Protein AF-A0A0M9ZFF7-F1 (afdb_monomer)

Sequence (107 aa):
MYATVRTVGPVYTPTDGGGTTIKLELKNERVSDWSHALITQGYVSGASMRVWVERSSNNSTWSACSKTTGYRSLEANNIKYYMRACMDYLYNSTRFGFCTSSYYDND

Nearest PDB structures (foldseek):
  5uwc-assembly1_G  TM=5.949E-01  e=2.064E+00  Homo sapiens
  3b83-assembly1_E  TM=4.413E-01  e=3.295E+00  Homo sapiens
  3b83-assembly1_H-5  TM=5.004E-01  e=5.540E+00  Homo sapiens
  8v2c-assembly1_B  TM=4.631E-01  e=7.183E+00  Mus musculus

Radius of gyration: 13.83 Å; Cα contacts (8 Å, |Δi|>4): 277; chains: 1; bounding box: 43×22×34 Å

Mean predicted aligned error: 7.73 Å

Foldseek 3Di:
DDFDFDWFWDWDADPPPDRQIWTKTWTAGPVVQWIKIFTPGRDDPPKFKWKFKWKDLVQPDTDTDATDTDGMGDIDHQENIWIWIKMWIADPNDIDIDITDTDHDDD

pLDDT: mean 77.85, std 16.13, range [26.3, 93.88]

Secondary structure (DSSP, 8-state):
-------B--EE--SSS----EEEEEEEETTTTEEEEEEEE---TTSEEEEEEEEESSSSS-EEEEEEESSBPPPEE-TT-EEEEEEEEEETTEEEEEEPPPEE---

Structure (mmCIF, N/CA/C/O backbone):
data_AF-A0A0M9ZFF7-F1
#
_entry.id   AF-A0A0M9ZFF7-F1
#
loop_
_atom_site.group_PDB
_atom_site.id
_atom_site.type_symbol
_atom_site.label_atom_id
_atom_site.label_alt_id
_atom_site.label_comp_id
_atom_site.label_asym_id
_atom_site.label_entity_id
_atom_site.label_seq_id
_atom_site.pdbx_PDB_ins_code
_atom_site.Cartn_x
_atom_site.Cartn_y
_atom_site.Cartn_z
_atom_site.occupancy
_atom_site.B_iso_or_equiv
_atom_site.auth_seq_id
_atom_site.auth_comp_id
_atom_site.auth_asym_id
_atom_site.auth_atom_id
_atom_site.pdbx_PDB_model_num
ATOM 1 N N . MET A 1 1 ? -26.087 -10.587 2.543 1.00 33.66 1 MET A N 1
ATOM 2 C CA . MET A 1 1 ? -25.566 -9.257 2.927 1.00 33.66 1 MET A CA 1
ATOM 3 C C . MET A 1 1 ? -24.521 -8.884 1.886 1.00 33.66 1 MET A C 1
ATOM 5 O O . MET A 1 1 ? -23.537 -9.600 1.768 1.00 33.66 1 MET A O 1
ATOM 9 N N . TYR A 1 2 ? -24.788 -7.900 1.025 1.00 26.30 2 TYR A N 1
ATOM 10 C CA . TYR A 1 2 ? -23.874 -7.55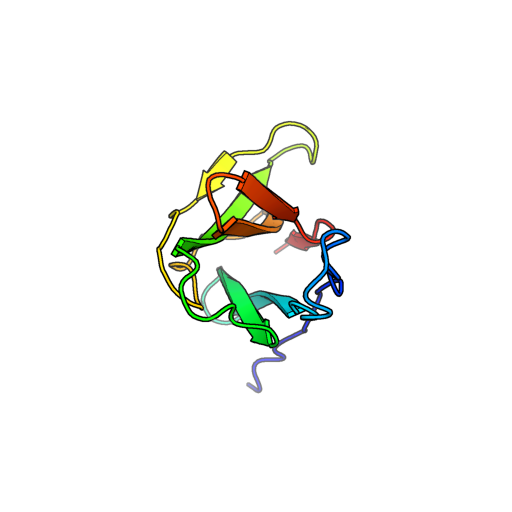5 -0.071 1.00 26.30 2 TYR A CA 1
ATOM 11 C C . TYR A 1 2 ? -22.718 -6.712 0.481 1.00 26.30 2 TYR A C 1
ATOM 13 O O . TYR A 1 2 ? -22.934 -5.596 0.955 1.00 26.30 2 TYR A O 1
ATOM 21 N N . ALA A 1 3 ? -21.500 -7.259 0.458 1.00 31.09 3 ALA A N 1
ATOM 22 C CA . ALA A 1 3 ? -20.293 -6.544 0.855 1.00 31.09 3 ALA A CA 1
ATOM 23 C C . ALA A 1 3 ? -20.076 -5.361 -0.099 1.00 31.09 3 ALA A C 1
ATOM 25 O O . ALA A 1 3 ? -19.798 -5.537 -1.285 1.00 31.09 3 ALA A O 1
ATOM 26 N N . THR A 1 4 ? -20.245 -4.140 0.406 1.00 36.75 4 THR A N 1
ATOM 27 C CA . THR A 1 4 ? -19.992 -2.934 -0.385 1.00 36.75 4 THR A CA 1
ATOM 28 C C . THR A 1 4 ? -18.495 -2.655 -0.354 1.00 36.75 4 THR A C 1
ATOM 30 O O . THR A 1 4 ? -17.994 -1.998 0.556 1.00 36.75 4 THR A O 1
ATOM 33 N N . VAL A 1 5 ? -17.767 -3.175 -1.341 1.00 43.19 5 VAL A N 1
ATOM 34 C CA . VAL A 1 5 ? -16.352 -2.854 -1.551 1.00 43.19 5 VAL A CA 1
ATOM 35 C C . VAL A 1 5 ? -16.263 -1.398 -2.020 1.00 43.19 5 VAL A C 1
ATOM 37 O O . VAL A 1 5 ? -16.456 -1.103 -3.197 1.00 43.19 5 VAL A O 1
ATOM 40 N N . ARG A 1 6 ? -16.010 -0.455 -1.104 1.00 48.03 6 ARG A N 1
ATOM 41 C CA . ARG A 1 6 ? -15.732 0.941 -1.476 1.00 48.03 6 ARG A CA 1
ATOM 42 C C . ARG A 1 6 ? -14.287 1.064 -1.935 1.00 48.03 6 ARG A C 1
ATOM 44 O O . ARG A 1 6 ? -13.364 0.840 -1.161 1.00 48.03 6 ARG A O 1
ATOM 51 N N . THR A 1 7 ? -14.107 1.443 -3.193 1.00 47.78 7 THR A N 1
ATOM 52 C CA . THR A 1 7 ? -12.815 1.871 -3.724 1.00 47.78 7 THR A CA 1
ATOM 53 C C . THR A 1 7 ? -12.520 3.292 -3.257 1.00 47.78 7 THR A C 1
ATOM 55 O O . THR A 1 7 ? -13.260 4.216 -3.590 1.00 47.78 7 THR A O 1
ATOM 58 N N . VAL A 1 8 ? -11.428 3.477 -2.518 1.00 51.84 8 VAL A N 1
ATOM 59 C CA . VAL A 1 8 ? -10.883 4.798 -2.180 1.00 51.84 8 VAL A CA 1
ATOM 60 C C . VAL A 1 8 ? -9.413 4.777 -2.585 1.00 51.84 8 VAL A C 1
ATOM 62 O O . VAL A 1 8 ? -8.619 4.047 -1.993 1.00 51.84 8 VAL A O 1
ATOM 65 N N . GLY A 1 9 ? -9.047 5.497 -3.647 1.00 52.12 9 GLY A N 1
ATOM 66 C CA . GLY A 1 9 ? -7.692 5.408 -4.186 1.00 52.12 9 GLY A CA 1
ATOM 67 C C . GLY A 1 9 ? -7.323 6.533 -5.156 1.00 52.12 9 GLY A C 1
ATOM 68 O O . GLY A 1 9 ? -8.004 6.683 -6.170 1.00 52.12 9 GLY A O 1
ATOM 69 N N . PRO A 1 10 ? -6.275 7.332 -4.878 1.00 51.66 10 PRO A N 1
ATOM 70 C CA . PRO A 1 10 ? -5.701 8.263 -5.834 1.00 51.66 10 PRO A CA 1
ATOM 71 C C . PRO A 1 10 ? -4.931 7.548 -6.950 1.00 51.66 10 PRO A C 1
ATOM 73 O O . PRO A 1 10 ? -4.477 6.408 -6.837 1.00 51.66 10 PRO A O 1
ATOM 76 N N . VAL A 1 11 ? -4.777 8.288 -8.041 1.00 54.56 11 VAL A N 1
ATOM 77 C CA . VAL A 1 11 ? -4.081 7.903 -9.263 1.00 54.56 11 VAL A CA 1
ATOM 78 C C . VAL A 1 11 ? -2.683 8.528 -9.227 1.00 54.56 11 VAL A C 1
ATOM 80 O O . VAL A 1 11 ? -2.575 9.744 -9.087 1.00 54.56 11 VAL A O 1
ATOM 83 N N . TYR A 1 12 ? -1.623 7.727 -9.340 1.00 55.78 12 TYR A N 1
ATOM 84 C CA . TYR A 1 12 ? -0.243 8.221 -9.387 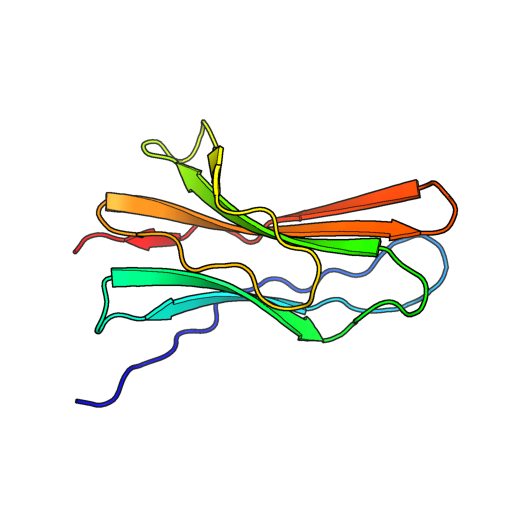1.00 55.78 12 TYR A CA 1
ATOM 85 C C . TYR A 1 12 ? 0.335 8.101 -10.797 1.00 55.78 12 TYR A C 1
ATOM 87 O O . TYR A 1 12 ? 0.247 7.042 -11.414 1.00 55.78 12 TYR A O 1
ATOM 95 N N . THR A 1 13 ? 0.968 9.165 -11.289 1.00 53.72 13 THR A N 1
ATOM 96 C CA . THR A 1 13 ? 1.703 9.182 -12.562 1.00 53.72 13 THR A CA 1
ATOM 97 C C . THR A 1 13 ? 3.151 9.570 -12.256 1.00 53.72 13 THR A C 1
ATOM 99 O O . THR A 1 13 ? 3.361 10.655 -11.714 1.00 53.72 13 THR A O 1
ATOM 102 N N . PRO A 1 14 ? 4.153 8.725 -12.547 1.00 53.62 14 PRO A N 1
ATOM 103 C CA . PRO A 1 14 ? 5.545 9.065 -12.297 1.00 53.62 14 PRO A CA 1
ATOM 104 C C . PRO A 1 14 ? 6.042 10.130 -13.276 1.00 53.62 14 PRO A C 1
ATOM 106 O O . PRO A 1 14 ? 5.658 10.150 -14.446 1.00 53.62 14 PRO A O 1
ATOM 109 N N . THR A 1 15 ? 6.921 11.001 -12.787 1.00 49.97 15 THR A N 1
ATOM 110 C CA . THR A 1 15 ? 7.433 12.163 -13.528 1.00 49.97 15 THR A CA 1
ATOM 111 C C . THR A 1 15 ? 8.602 11.829 -14.467 1.00 49.97 15 THR A C 1
ATOM 113 O O . THR A 1 15 ? 8.992 12.667 -15.274 1.00 49.97 15 THR A O 1
ATOM 116 N N . ASP A 1 16 ? 9.117 10.593 -14.438 1.00 47.44 16 ASP A N 1
ATOM 117 C CA . ASP A 1 16 ? 10.406 10.250 -15.057 1.00 47.44 16 ASP A CA 1
ATOM 118 C C . ASP A 1 16 ? 10.256 9.301 -16.265 1.00 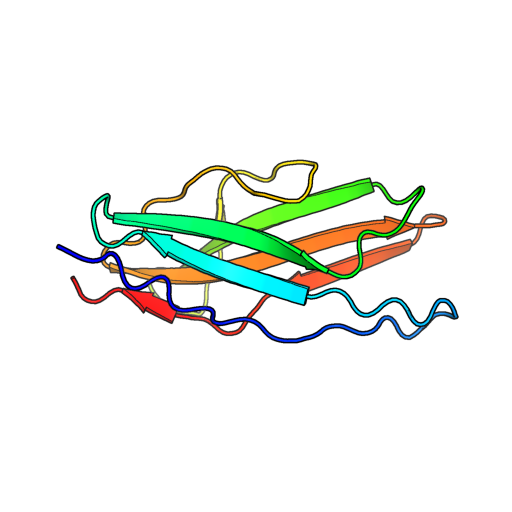47.44 16 ASP A C 1
ATOM 120 O O . ASP A 1 16 ? 10.813 8.204 -16.318 1.00 47.44 16 ASP A O 1
ATOM 124 N N . GLY A 1 17 ? 9.490 9.736 -17.270 1.00 46.31 17 GLY A N 1
ATOM 125 C CA . GLY A 1 17 ? 9.654 9.280 -18.662 1.00 46.31 17 GLY A CA 1
ATOM 126 C C . GLY A 1 17 ? 8.926 8.005 -19.103 1.00 46.31 17 GLY A C 1
ATOM 127 O O . GLY A 1 17 ? 8.909 7.702 -20.293 1.00 46.31 17 GLY A O 1
ATOM 128 N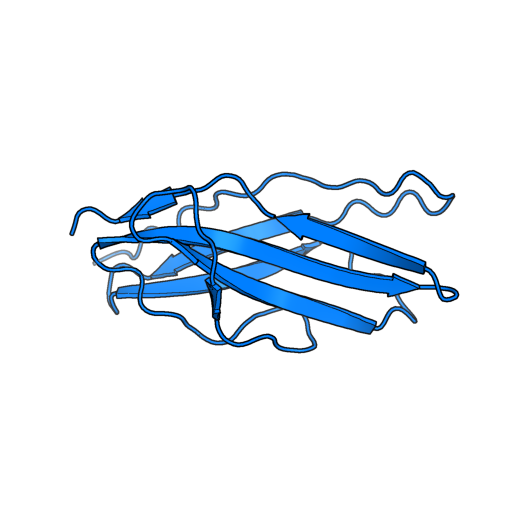 N . GLY A 1 18 ? 8.262 7.281 -18.207 1.00 51.78 18 GLY A N 1
ATOM 129 C CA . GLY A 1 18 ? 7.303 6.243 -18.586 1.00 51.78 18 GLY A CA 1
ATOM 130 C C . GLY A 1 18 ? 5.942 6.629 -18.047 1.00 51.78 18 GLY A C 1
ATOM 131 O O . GLY A 1 18 ? 5.745 6.494 -16.847 1.00 51.78 18 GLY A O 1
ATOM 132 N N . GLY A 1 19 ? 5.024 7.108 -18.893 1.00 58.12 19 GLY A N 1
ATOM 133 C CA . GLY A 1 19 ? 3.676 7.594 -18.537 1.00 58.12 19 GLY A CA 1
ATOM 134 C C . GLY A 1 19 ? 2.725 6.534 -17.959 1.00 58.12 19 GLY A C 1
ATOM 135 O O . GLY A 1 19 ? 1.553 6.474 -18.320 1.00 58.12 19 GLY A O 1
ATOM 136 N N . THR A 1 20 ? 3.229 5.659 -17.092 1.00 65.19 20 THR A N 1
ATOM 137 C CA . THR A 1 20 ? 2.507 4.554 -16.480 1.00 65.19 20 THR A CA 1
ATOM 138 C C . THR A 1 20 ? 1.754 5.072 -15.274 1.00 65.19 20 THR A C 1
ATOM 140 O O . THR A 1 20 ? 2.309 5.278 -14.201 1.00 65.19 20 THR A O 1
ATOM 143 N N . THR A 1 21 ? 0.460 5.264 -15.452 1.00 72.94 21 THR A N 1
ATOM 144 C CA . THR A 1 21 ? -0.440 5.601 -14.361 1.00 72.94 21 THR A CA 1
ATOM 145 C C . THR A 1 21 ? -0.695 4.379 -13.474 1.00 72.94 21 THR A C 1
ATOM 147 O O . THR A 1 21 ? -1.318 3.410 -13.915 1.00 72.94 21 THR A O 1
ATOM 150 N N . ILE A 1 22 ? -0.244 4.438 -12.219 1.00 79.31 22 ILE A N 1
ATOM 151 C CA . ILE A 1 22 ? -0.470 3.419 -11.191 1.00 79.31 22 ILE A CA 1
ATOM 152 C C . ILE A 1 22 ? -1.716 3.779 -10.388 1.00 79.31 22 ILE A C 1
ATOM 154 O O . ILE A 1 22 ? -1.8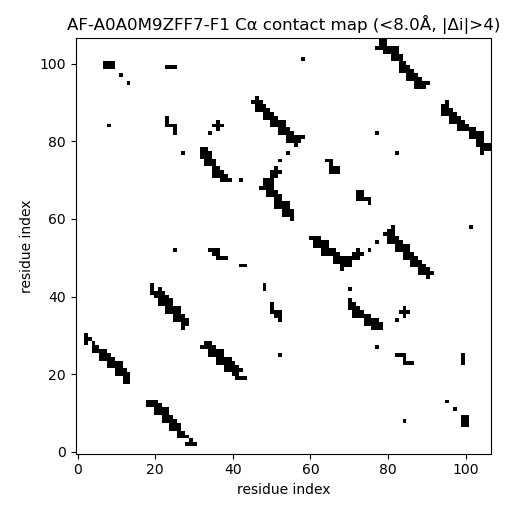19 4.872 -9.828 1.00 79.31 22 ILE A O 1
ATOM 158 N N . LYS A 1 23 ? -2.661 2.843 -10.302 1.00 83.88 23 LYS A N 1
ATOM 159 C CA . LYS A 1 23 ? -3.845 2.980 -9.447 1.00 83.88 23 LYS A CA 1
ATOM 160 C C . LYS A 1 23 ? -3.690 2.102 -8.222 1.00 83.88 23 LYS A C 1
ATOM 162 O O . LYS A 1 23 ? -3.497 0.897 -8.358 1.00 83.88 23 LYS A O 1
ATOM 167 N N . LEU A 1 24 ? -3.778 2.721 -7.049 1.00 86.12 24 LEU A N 1
ATOM 168 C CA . LEU A 1 24 ? -3.692 2.059 -5.755 1.00 86.12 24 LEU A CA 1
ATOM 169 C C . LEU A 1 24 ? -4.981 2.306 -4.979 1.00 86.12 24 LEU A C 1
ATOM 171 O O . LEU A 1 24 ? -5.413 3.446 -4.830 1.00 86.12 24 LEU A O 1
ATOM 175 N N . GLU A 1 25 ? -5.563 1.242 -4.451 1.00 87.44 25 GLU A N 1
ATOM 176 C CA . GLU A 1 25 ? -6.828 1.275 -3.733 1.00 87.44 25 GLU A CA 1
ATOM 177 C C . GLU A 1 25 ? -6.659 0.671 -2.344 1.00 87.44 25 GLU A C 1
ATOM 179 O O . GLU A 1 25 ? -6.044 -0.386 -2.185 1.00 87.44 25 GLU A O 1
ATOM 184 N N . LEU A 1 26 ? -7.246 1.323 -1.340 1.00 87.44 26 LEU A N 1
ATOM 185 C CA . LEU A 1 26 ? -7.517 0.690 -0.057 1.00 87.44 26 LEU A CA 1
ATOM 186 C C . LEU A 1 26 ? -8.873 -0.015 -0.155 1.00 87.44 26 LEU A C 1
ATOM 188 O O . LEU A 1 26 ? -9.898 0.624 -0.399 1.00 87.44 26 LEU A O 1
ATOM 192 N N . LYS A 1 27 ? -8.875 -1.334 0.014 1.00 86.81 27 LYS A N 1
ATOM 193 C CA . LYS A 1 27 ? -10.073 -2.174 0.026 1.00 86.81 27 LYS A CA 1
ATOM 194 C C . LYS A 1 27 ? -10.403 -2.533 1.463 1.00 86.81 27 LYS A C 1
ATOM 196 O O . LYS A 1 27 ? -9.550 -3.084 2.146 1.00 86.81 27 LYS A O 1
ATOM 201 N N . ASN A 1 28 ? -11.628 -2.240 1.892 1.00 79.81 28 ASN A N 1
ATOM 202 C CA . ASN A 1 28 ? -12.139 -2.596 3.215 1.00 79.81 28 ASN A CA 1
ATOM 203 C C . ASN A 1 28 ? -13.172 -3.715 3.084 1.00 79.81 28 ASN A C 1
ATOM 205 O O . ASN A 1 28 ? -14.156 -3.571 2.354 1.00 79.81 28 ASN A O 1
ATOM 209 N N . GLU A 1 29 ? -12.970 -4.804 3.814 1.00 77.00 29 GLU A N 1
ATOM 210 C CA . GLU A 1 29 ? -13.890 -5.931 3.897 1.00 77.00 29 GLU A CA 1
ATOM 211 C C . GLU A 1 29 ? -14.649 -5.879 5.228 1.00 77.00 29 GLU A C 1
ATOM 213 O O . GLU A 1 29 ? -14.210 -6.412 6.241 1.00 77.00 29 GLU A O 1
ATOM 218 N N . ARG A 1 30 ? -15.827 -5.239 5.203 1.00 64.88 30 ARG A N 1
ATOM 219 C CA . ARG A 1 30 ? -16.728 -5.034 6.362 1.00 64.88 30 ARG A CA 1
ATOM 220 C C . ARG A 1 30 ? -17.234 -6.319 7.030 1.00 64.88 30 ARG A C 1
ATOM 222 O O . ARG A 1 30 ? -17.793 -6.251 8.109 1.00 64.88 30 ARG A O 1
ATOM 229 N N . VAL A 1 31 ? -17.140 -7.470 6.364 1.00 64.88 31 VAL A N 1
ATOM 230 C CA . VAL A 1 31 ? -17.597 -8.755 6.934 1.00 64.88 31 VAL A CA 1
ATOM 231 C C . VAL A 1 31 ? -16.553 -9.335 7.889 1.00 64.88 31 VAL A C 1
ATOM 233 O O . VAL A 1 31 ? -16.892 -10.129 8.760 1.00 64.88 31 VAL A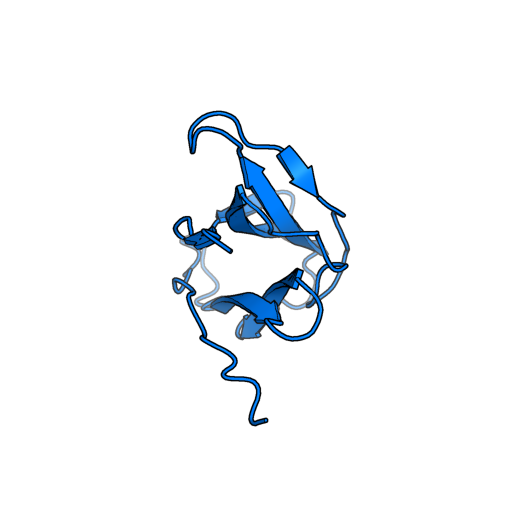 O 1
ATOM 236 N N . SER A 1 32 ? -15.297 -8.934 7.717 1.00 62.97 32 SER A N 1
ATOM 237 C CA . SER A 1 32 ? -14.162 -9.564 8.374 1.00 62.97 32 SER A CA 1
ATOM 238 C C . SER A 1 32 ? -13.355 -8.566 9.218 1.00 62.97 32 SER A C 1
ATOM 240 O O . SER A 1 32 ? -12.500 -9.001 9.976 1.00 62.97 32 SER A O 1
ATOM 242 N N . ASP A 1 33 ? -13.614 -7.257 9.103 1.00 79.69 33 ASP A N 1
ATOM 243 C CA . ASP A 1 33 ? -12.858 -6.164 9.737 1.00 79.69 33 ASP A CA 1
ATOM 244 C C . ASP A 1 33 ? -11.372 -6.137 9.339 1.00 79.69 33 ASP A C 1
ATOM 246 O O . ASP A 1 33 ? -10.452 -6.006 10.160 1.00 79.69 33 ASP A O 1
ATOM 250 N N . TRP A 1 34 ? -11.129 -6.272 8.030 1.00 84.88 34 TRP A N 1
ATOM 251 C CA . TRP A 1 34 ? -9.794 -6.151 7.446 1.00 84.88 34 TRP A CA 1
ATOM 252 C C . TRP A 1 34 ? -9.776 -5.176 6.278 1.00 84.88 34 TRP A C 1
ATOM 254 O O . TRP A 1 34 ? -10.718 -5.073 5.489 1.00 84.88 34 TRP A O 1
ATOM 264 N N . SER A 1 35 ? -8.634 -4.516 6.120 1.00 86.06 35 SER A N 1
ATOM 265 C CA . SER A 1 35 ? -8.278 -3.776 4.921 1.00 86.06 35 SER A CA 1
ATOM 266 C C . SER A 1 35 ? -7.105 -4.429 4.206 1.00 86.06 35 SER A C 1
ATOM 268 O O . SER A 1 35 ? -6.200 -4.972 4.837 1.00 86.06 35 SER A O 1
ATOM 270 N N . HIS A 1 36 ? -7.049 -4.293 2.888 1.00 89.19 36 HIS A N 1
ATOM 271 C CA . HIS A 1 36 ? -5.850 -4.582 2.109 1.00 89.19 36 HIS A CA 1
ATOM 272 C C . HIS A 1 36 ? -5.612 -3.497 1.059 1.00 89.19 36 HIS A C 1
ATOM 274 O O . HIS A 1 36 ? -6.532 -2.812 0.611 1.00 89.19 36 HIS A O 1
ATOM 280 N N . ALA A 1 37 ? -4.356 -3.331 0.668 1.00 90.25 37 ALA A N 1
ATOM 281 C CA . ALA A 1 37 ? -3.958 -2.445 -0.409 1.00 90.25 37 ALA A CA 1
ATOM 282 C C . ALA A 1 37 ? -3.893 -3.234 -1.721 1.00 90.25 37 ALA A C 1
ATOM 284 O O . ALA A 1 37 ? -3.387 -4.359 -1.751 1.00 90.25 37 ALA A O 1
ATOM 285 N N . LEU A 1 38 ? -4.410 -2.648 -2.798 1.00 88.88 38 LEU A N 1
ATOM 286 C CA . LEU A 1 38 ? -4.513 -3.287 -4.104 1.00 88.88 38 LEU A CA 1
ATOM 287 C C . LEU A 1 38 ? -4.076 -2.330 -5.214 1.00 88.88 38 LEU A C 1
ATOM 289 O O . LEU A 1 38 ? -4.639 -1.250 -5.369 1.00 88.88 38 LEU A O 1
ATOM 293 N N . ILE A 1 39 ? -3.101 -2.745 -6.015 1.00 87.31 39 ILE A N 1
ATOM 294 C CA . ILE A 1 39 ? -2.735 -2.089 -7.267 1.00 87.31 39 ILE A CA 1
ATOM 295 C C . ILE A 1 39 ? -3.686 -2.606 -8.350 1.00 87.31 39 ILE A C 1
ATOM 297 O O . ILE A 1 39 ? -3.638 -3.783 -8.703 1.00 87.31 39 ILE A O 1
ATOM 301 N N . THR A 1 40 ? -4.555 -1.743 -8.873 1.00 84.31 40 THR A N 1
ATOM 302 C CA . THR A 1 40 ? -5.573 -2.113 -9.875 1.00 84.31 40 THR A CA 1
ATOM 303 C C . THR A 1 40 ? -5.158 -1.796 -11.308 1.00 84.31 40 THR A C 1
ATOM 305 O O . THR A 1 40 ? -5.743 -2.323 -12.252 1.00 84.31 40 THR A O 1
ATOM 308 N N . GLN A 1 41 ? -4.131 -0.962 -11.496 1.00 81.50 41 GLN A N 1
ATOM 309 C CA . GLN A 1 41 ? -3.586 -0.611 -12.808 1.00 81.50 41 GLN A CA 1
ATOM 310 C C . GLN A 1 41 ? -2.137 -0.127 -12.681 1.00 81.50 41 GLN A C 1
ATOM 312 O O . GLN A 1 41 ? -1.734 0.345 -11.619 1.00 81.50 41 GLN A O 1
ATOM 317 N N . GLY A 1 42 ? -1.381 -0.194 -13.781 1.00 76.31 42 GLY A N 1
ATOM 318 C CA . GLY A 1 42 ? -0.063 0.436 -13.888 1.00 76.31 42 GLY A CA 1
ATOM 319 C C . GLY A 1 42 ? 1.059 -0.385 -13.274 1.00 76.31 42 GLY A C 1
ATOM 320 O O . GLY A 1 42 ? 1.997 0.166 -12.711 1.00 76.31 42 GLY A O 1
ATOM 321 N N . TYR A 1 43 ? 0.964 -1.711 -13.363 1.00 73.12 43 TYR A N 1
ATOM 322 C CA . TYR A 1 43 ? 2.072 -2.567 -12.968 1.00 73.12 43 TYR A CA 1
ATOM 323 C C . TYR A 1 43 ? 3.274 -2.304 -13.886 1.00 73.12 43 TYR A C 1
ATOM 325 O O . TYR A 1 43 ? 3.175 -2.447 -15.106 1.00 73.12 43 TYR A O 1
ATOM 333 N N . VAL A 1 44 ? 4.398 -1.885 -13.306 1.00 74.69 44 VAL A N 1
ATOM 334 C CA . VAL A 1 44 ? 5.601 -1.512 -14.054 1.00 74.69 44 VAL A CA 1
ATOM 335 C C . VAL A 1 44 ? 6.445 -2.763 -14.282 1.00 74.69 44 VAL A C 1
ATOM 337 O O . VAL A 1 44 ? 7.033 -3.310 -13.348 1.00 74.69 44 VAL A O 1
ATOM 340 N N . SER A 1 45 ? 6.501 -3.229 -15.532 1.00 71.56 45 SER A N 1
ATOM 341 C CA . SER A 1 45 ? 7.327 -4.384 -15.903 1.00 71.56 45 SER A CA 1
ATOM 342 C C . SER A 1 45 ? 8.806 -4.120 -15.597 1.00 71.56 45 SER A C 1
ATOM 344 O O . SER A 1 45 ? 9.322 -3.040 -15.879 1.00 71.56 45 SER A O 1
ATOM 346 N N . GLY A 1 46 ? 9.484 -5.097 -14.991 1.00 74.56 46 GLY A N 1
ATOM 347 C CA . GLY A 1 46 ? 10.883 -4.973 -14.566 1.00 74.56 46 GLY A CA 1
ATOM 348 C C . GLY A 1 46 ? 11.106 -4.164 -13.280 1.00 74.56 46 GLY A C 1
ATOM 349 O O . GLY A 1 46 ? 12.238 -4.107 -12.803 1.00 74.56 46 GLY A O 1
ATOM 350 N N . ALA A 1 47 ? 10.062 -3.579 -12.681 1.00 81.62 47 ALA A N 1
ATOM 351 C CA . ALA A 1 47 ? 10.166 -2.921 -11.383 1.00 81.62 47 ALA A CA 1
ATOM 352 C C . ALA A 1 47 ? 9.866 -3.888 -10.229 1.00 81.62 47 ALA A C 1
ATOM 354 O O . ALA A 1 47 ? 8.946 -4.704 -10.289 1.00 81.62 47 ALA A O 1
ATOM 355 N N . SER A 1 48 ? 10.599 -3.751 -9.122 1.00 85.44 48 SER A N 1
ATOM 356 C CA . SER A 1 48 ? 10.272 -4.463 -7.882 1.00 85.44 48 SER A CA 1
ATOM 357 C C . SER A 1 48 ? 9.207 -3.680 -7.119 1.00 85.44 48 SER A C 1
ATOM 359 O O . SER A 1 48 ? 9.542 -2.730 -6.410 1.00 85.44 48 SER A O 1
ATOM 361 N N . MET A 1 49 ? 7.935 -4.041 -7.310 1.00 86.56 49 MET A N 1
ATOM 362 C CA . MET A 1 49 ? 6.784 -3.363 -6.699 1.00 86.56 49 MET A CA 1
ATOM 363 C C . MET A 1 49 ? 6.390 -4.006 -5.366 1.00 86.56 49 MET A C 1
ATOM 365 O O . MET A 1 49 ? 6.234 -5.226 -5.271 1.00 86.56 49 MET A O 1
ATOM 369 N N . ARG A 1 50 ? 6.183 -3.181 -4.342 1.00 91.38 50 ARG A N 1
ATOM 370 C CA . ARG A 1 50 ? 5.721 -3.577 -3.010 1.00 91.38 50 ARG A CA 1
ATOM 371 C C . ARG A 1 50 ? 4.473 -2.793 -2.648 1.00 91.38 50 ARG A C 1
ATOM 373 O O . ARG A 1 50 ? 4.387 -1.603 -2.928 1.00 91.38 50 ARG A O 1
ATOM 380 N N . VAL A 1 51 ? 3.540 -3.447 -1.974 1.00 92.69 51 VAL A N 1
ATOM 381 C CA . VAL A 1 51 ? 2.248 -2.888 -1.575 1.00 92.69 51 VAL A CA 1
ATOM 382 C C . VAL A 1 51 ? 1.936 -3.281 -0.131 1.00 92.69 51 VAL A C 1
ATOM 384 O O . VAL A 1 51 ? 2.286 -4.377 0.320 1.00 92.69 51 VAL A O 1
ATOM 387 N N . TRP A 1 52 ? 1.358 -2.354 0.628 1.00 93.88 52 TRP A N 1
ATOM 388 C CA . TRP A 1 52 ? 1.045 -2.527 2.046 1.00 93.88 52 TRP A CA 1
ATOM 389 C C . TRP A 1 52 ? -0.059 -1.583 2.497 1.00 93.88 52 TRP A C 1
ATOM 391 O O . TRP A 1 52 ? -0.377 -0.605 1.824 1.00 93.88 52 TRP A O 1
ATOM 401 N N . VAL A 1 53 ? -0.620 -1.859 3.667 1.00 92.81 53 VAL A N 1
ATOM 402 C CA . VAL A 1 53 ? -1.499 -0.917 4.360 1.00 92.81 53 VAL A CA 1
ATOM 403 C C . VAL A 1 53 ? -0.692 -0.226 5.445 1.00 92.81 53 VAL A C 1
ATOM 405 O O . VAL A 1 53 ? 0.051 -0.880 6.169 1.00 92.81 53 VAL A O 1
ATOM 408 N N . GLU A 1 54 ? -0.822 1.084 5.589 1.00 93.12 54 GLU A N 1
ATOM 409 C CA . GLU A 1 54 ? -0.347 1.786 6.776 1.00 93.12 54 GLU A CA 1
ATOM 410 C C . GLU A 1 54 ? -1.493 2.074 7.721 1.00 93.12 54 GLU A C 1
ATOM 412 O O . GLU A 1 54 ? -2.578 2.468 7.292 1.00 93.12 54 GLU A O 1
ATOM 417 N N . ARG A 1 55 ? -1.217 1.898 9.012 1.00 91.94 55 ARG A N 1
ATOM 418 C CA . ARG A 1 55 ? -2.159 2.166 10.092 1.00 91.94 55 ARG A CA 1
ATOM 419 C C . ARG A 1 55 ? -1.670 3.295 10.968 1.00 91.94 55 ARG A C 1
ATOM 421 O O . ARG A 1 55 ? -0.470 3.429 11.197 1.00 91.94 55 ARG A O 1
ATOM 428 N N . SER A 1 56 ? -2.599 4.067 11.494 1.00 91.75 56 SER A N 1
ATOM 429 C CA . SER A 1 56 ? -2.330 5.101 12.477 1.00 91.75 56 SER A CA 1
ATOM 430 C C . SER A 1 56 ? -3.475 5.165 13.476 1.00 91.75 56 SER A C 1
ATOM 432 O O . SER A 1 56 ? -4.636 5.104 13.093 1.00 91.75 56 SER A O 1
ATOM 434 N N . SER A 1 57 ? -3.179 5.301 14.765 1.00 91.12 57 SER A N 1
ATOM 435 C CA . SER A 1 57 ? -4.203 5.567 15.786 1.00 91.12 57 SER A CA 1
ATOM 436 C C . SER A 1 57 ? -4.595 7.048 15.856 1.00 91.12 57 SER A C 1
ATOM 438 O O . SER A 1 57 ? -5.613 7.386 16.448 1.00 91.12 57 SER A O 1
ATOM 440 N N . ASN A 1 58 ? -3.798 7.938 15.253 1.00 91.00 58 ASN A N 1
ATOM 441 C CA . ASN A 1 58 ? -3.908 9.393 15.403 1.00 91.00 58 ASN A CA 1
ATOM 442 C C . ASN A 1 58 ? -3.770 10.169 14.078 1.00 91.00 58 ASN A C 1
ATOM 444 O O . ASN A 1 58 ? -3.529 11.376 14.093 1.00 91.00 58 ASN A O 1
ATOM 448 N N . ASN A 1 59 ? -3.857 9.480 12.936 1.00 90.50 59 ASN A N 1
ATOM 449 C CA . ASN A 1 59 ? -3.686 10.029 11.585 1.00 90.50 59 ASN A CA 1
ATOM 450 C C . ASN A 1 59 ? -2.343 10.760 11.340 1.00 90.50 59 ASN A C 1
ATOM 452 O O . ASN A 1 59 ? -2.211 11.497 10.365 1.00 90.50 59 ASN A O 1
ATOM 456 N N . SER A 1 60 ? -1.352 10.580 12.218 1.00 90.12 60 SER A N 1
ATOM 457 C CA . SER A 1 60 ? -0.093 11.344 12.212 1.00 90.12 60 SER A CA 1
ATOM 458 C C . SER A 1 60 ? 1.125 10.424 12.223 1.00 90.12 60 SER A C 1
ATOM 460 O O . SER A 1 60 ? 2.044 10.597 11.425 1.00 90.12 60 SER A O 1
ATOM 462 N N . THR A 1 61 ? 1.108 9.400 13.078 1.00 92.94 61 THR A N 1
ATOM 463 C CA . THR A 1 61 ? 2.157 8.380 13.154 1.00 92.94 61 THR A CA 1
ATOM 464 C C . THR A 1 61 ? 1.691 7.127 12.434 1.00 92.94 61 THR A C 1
ATOM 466 O O . THR A 1 61 ? 0.710 6.511 12.848 1.00 92.94 61 THR A O 1
ATOM 469 N N . TRP A 1 62 ? 2.389 6.751 11.366 1.00 92.56 62 TRP A N 1
ATOM 470 C CA . TRP A 1 62 ? 1.993 5.657 10.482 1.00 92.56 62 TRP A CA 1
ATOM 471 C C . TRP A 1 62 ? 2.887 4.435 10.671 1.00 92.56 62 TRP A C 1
ATOM 473 O O . TRP A 1 62 ? 4.103 4.553 10.800 1.00 92.56 62 TRP A O 1
ATOM 483 N N . SER A 1 63 ? 2.288 3.248 10.683 1.00 93.19 63 SER A N 1
ATOM 484 C CA . SER A 1 63 ? 2.987 1.965 10.768 1.00 93.19 63 SER A CA 1
ATOM 485 C C . SER A 1 63 ? 2.615 1.076 9.590 1.00 93.19 63 SER A C 1
ATOM 487 O O . SER A 1 63 ? 1.440 0.774 9.375 1.00 93.19 63 SER A O 1
ATOM 489 N N . ALA A 1 64 ? 3.626 0.641 8.838 1.00 91.44 64 ALA A N 1
ATOM 490 C CA . ALA A 1 64 ? 3.454 -0.258 7.706 1.00 91.44 64 ALA A CA 1
ATOM 491 C C . ALA A 1 64 ? 3.080 -1.668 8.169 1.00 91.44 64 ALA A C 1
ATOM 493 O O . ALA A 1 64 ? 3.806 -2.308 8.928 1.00 91.44 64 ALA A O 1
ATOM 494 N N . CYS A 1 65 ? 1.953 -2.159 7.673 1.00 88.06 65 CYS A N 1
ATOM 495 C CA . CYS A 1 65 ? 1.445 -3.496 7.918 1.00 88.06 65 CYS A CA 1
ATOM 496 C C . CYS A 1 65 ? 1.682 -4.356 6.686 1.00 88.06 65 CYS A C 1
ATOM 498 O O . CYS A 1 65 ? 1.183 -4.053 5.603 1.00 88.06 65 CYS A O 1
ATOM 500 N N . SER A 1 66 ? 2.424 -5.446 6.878 1.00 77.12 66 SER A N 1
ATOM 501 C CA . SER A 1 66 ? 2.549 -6.522 5.896 1.00 77.12 66 SER A CA 1
ATOM 502 C C . SER A 1 66 ? 3.025 -6.057 4.5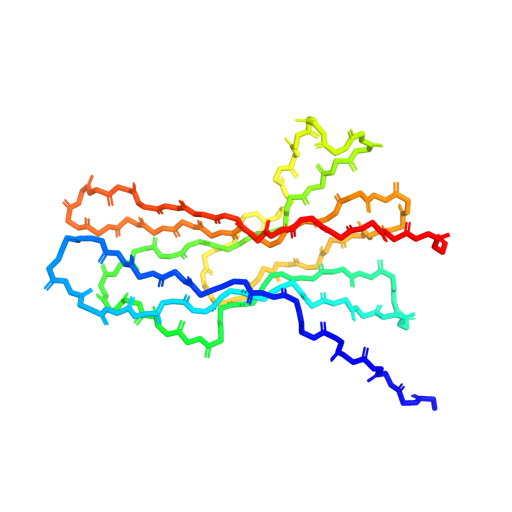21 1.00 77.12 66 SER A C 1
ATOM 504 O O . SER A 1 66 ? 2.326 -6.168 3.509 1.00 77.12 66 SER A O 1
ATOM 506 N N . LYS A 1 67 ? 4.255 -5.536 4.477 1.00 87.50 67 LYS A N 1
ATOM 507 C CA . LYS A 1 67 ? 4.889 -5.151 3.218 1.00 87.50 67 LYS A CA 1
ATOM 508 C C . LYS A 1 67 ? 5.114 -6.367 2.336 1.00 87.50 67 LYS A C 1
ATOM 510 O O . LYS A 1 67 ? 5.948 -7.211 2.645 1.00 87.50 67 LYS A O 1
ATOM 515 N N . THR A 1 68 ? 4.368 -6.433 1.239 1.00 88.69 68 THR A N 1
ATOM 516 C CA . THR A 1 68 ? 4.342 -7.604 0.363 1.00 88.69 68 THR A CA 1
ATOM 517 C C . THR A 1 68 ? 4.764 -7.199 -1.042 1.00 88.69 68 THR A C 1
ATOM 519 O O . THR A 1 68 ? 4.370 -6.141 -1.530 1.00 88.69 68 THR A O 1
ATOM 522 N N . THR A 1 69 ? 5.579 -8.020 -1.699 1.00 87.94 69 THR A N 1
ATOM 523 C CA . THR A 1 69 ? 5.881 -7.851 -3.126 1.00 87.94 69 THR A CA 1
ATOM 524 C C . THR A 1 69 ? 4.710 -8.383 -3.942 1.00 87.94 69 THR A C 1
ATOM 526 O O . THR A 1 69 ? 4.271 -9.509 -3.717 1.00 87.94 69 THR A O 1
ATOM 529 N N . GLY A 1 70 ? 4.208 -7.597 -4.892 1.00 85.25 70 GLY A N 1
ATOM 530 C CA . GLY A 1 70 ? 3.065 -7.978 -5.723 1.00 85.25 70 GLY A CA 1
ATOM 531 C C . GLY A 1 70 ? 2.061 -6.847 -5.909 1.00 85.25 70 GLY A C 1
ATOM 532 O O . GLY A 1 70 ? 2.378 -5.677 -5.707 1.00 85.25 70 GLY A O 1
ATOM 533 N N . TYR A 1 71 ? 0.848 -7.211 -6.323 1.00 86.81 71 TYR A N 1
ATOM 534 C CA . TYR A 1 71 ? -0.245 -6.267 -6.575 1.0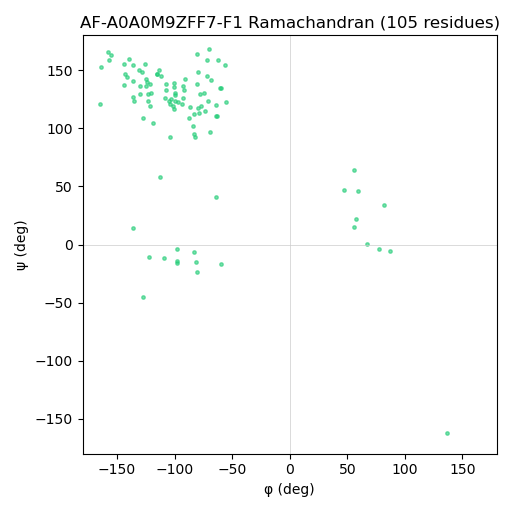0 86.81 71 TYR A CA 1
ATOM 535 C C . TYR A 1 71 ? -1.234 -6.156 -5.408 1.00 86.81 71 TYR A C 1
ATOM 537 O O . TYR A 1 71 ? -2.009 -5.209 -5.376 1.00 86.81 71 TYR A O 1
ATOM 545 N N . ARG A 1 72 ? -1.215 -7.082 -4.442 1.00 88.00 72 ARG A N 1
ATOM 546 C CA . ARG A 1 72 ? -2.099 -7.093 -3.266 1.00 88.00 72 ARG A CA 1
ATOM 547 C C . ARG A 1 72 ? -1.270 -7.271 -1.992 1.00 88.00 72 ARG A C 1
ATOM 549 O O . ARG A 1 72 ? -0.360 -8.097 -1.975 1.00 88.00 72 ARG A O 1
ATOM 556 N N . SER A 1 73 ? -1.568 -6.505 -0.945 1.00 90.75 73 SER A N 1
ATOM 557 C CA . SER A 1 73 ? -0.971 -6.713 0.381 1.00 90.75 73 SER A CA 1
ATOM 558 C C . SER A 1 73 ? -1.679 -7.832 1.139 1.00 90.75 73 SER A C 1
ATOM 560 O O . SER A 1 73 ? -2.823 -8.165 0.832 1.00 90.75 73 SER A O 1
ATOM 562 N N . LEU A 1 74 ? -1.052 -8.351 2.197 1.00 88.06 74 LEU A N 1
ATOM 563 C CA . LEU A 1 74 ? -1.815 -9.097 3.199 1.00 88.06 74 LEU A CA 1
ATOM 564 C C . LEU A 1 74 ? -2.858 -8.187 3.862 1.00 88.06 74 LEU A C 1
ATOM 566 O O . LEU A 1 74 ? -2.745 -6.954 3.851 1.00 88.06 74 LEU A O 1
ATOM 570 N N . GLU A 1 75 ? -3.864 -8.828 4.434 1.00 86.81 75 GLU A N 1
ATOM 571 C CA . GLU A 1 75 ? -4.930 -8.186 5.190 1.00 86.81 75 GLU A CA 1
ATOM 572 C C . GLU A 1 75 ? -4.388 -7.592 6.499 1.00 86.81 75 GLU A C 1
ATOM 574 O O . GLU A 1 75 ? -3.516 -8.159 7.163 1.00 86.81 75 GLU A O 1
ATOM 579 N N . ALA A 1 76 ? -4.896 -6.416 6.862 1.00 86.31 76 ALA A N 1
ATOM 580 C CA . ALA A 1 76 ? -4.578 -5.712 8.095 1.00 86.31 76 ALA A CA 1
ATOM 581 C C . ALA A 1 76 ? -5.872 -5.285 8.792 1.00 86.31 76 ALA A C 1
ATOM 583 O O . ALA A 1 76 ? -6.727 -4.657 8.172 1.00 86.31 76 ALA A O 1
ATOM 584 N N . ASN A 1 77 ? -6.002 -5.603 10.080 1.00 85.38 77 ASN A N 1
ATOM 585 C CA . ASN A 1 77 ? -7.181 -5.231 10.858 1.00 85.38 77 ASN A CA 1
ATOM 586 C C . ASN A 1 77 ? -7.347 -3.702 10.896 1.00 85.38 77 ASN A C 1
ATOM 588 O O . ASN A 1 77 ? -6.363 -2.977 11.107 1.00 85.38 77 ASN A O 1
ATOM 592 N N . ASN A 1 78 ? -8.574 -3.237 10.674 1.00 81.88 78 ASN A N 1
ATOM 593 C CA . ASN A 1 78 ? -8.898 -1.830 10.436 1.00 81.88 78 ASN A CA 1
ATOM 594 C C 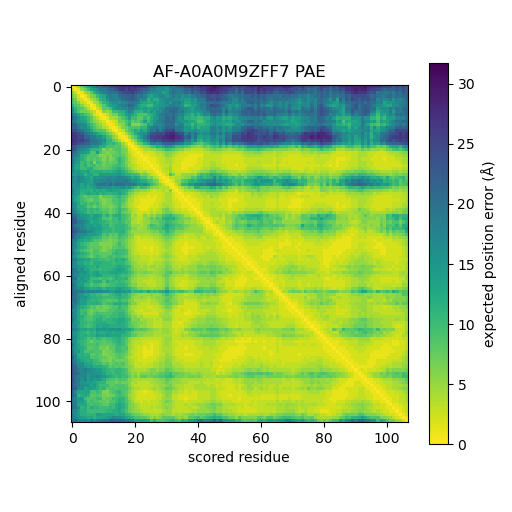. ASN A 1 78 ? -9.658 -1.140 11.582 1.00 81.88 78 ASN A C 1
ATOM 596 O O . ASN A 1 78 ? -9.714 0.088 11.592 1.00 81.88 78 ASN A O 1
ATOM 600 N N . ILE A 1 79 ? -10.156 -1.897 12.562 1.00 86.12 79 ILE A N 1
ATOM 601 C CA . ILE A 1 79 ? -10.994 -1.420 13.674 1.00 86.12 79 ILE A CA 1
ATOM 602 C C . ILE A 1 79 ? -10.301 -0.295 14.447 1.00 86.12 79 ILE A C 1
ATOM 604 O O . ILE A 1 79 ? -9.216 -0.487 14.998 1.00 86.12 79 ILE A O 1
ATOM 608 N N . LYS A 1 80 ? -10.947 0.875 14.539 1.00 87.19 80 LYS A N 1
ATOM 609 C CA . LYS A 1 80 ? -10.461 2.061 15.275 1.00 87.19 80 LYS A CA 1
ATOM 610 C C . LYS A 1 80 ? -9.095 2.584 14.819 1.00 87.19 80 LYS A C 1
ATOM 612 O O . LYS A 1 80 ? -8.431 3.311 15.566 1.00 87.19 80 LYS A O 1
ATOM 617 N N . TYR A 1 81 ? -8.686 2.270 13.592 1.00 87.94 81 TYR A N 1
ATOM 618 C CA . TYR A 1 81 ? -7.464 2.785 12.986 1.00 87.94 81 TYR A CA 1
ATOM 619 C C . TYR A 1 81 ? -7.766 3.666 11.775 1.00 87.94 81 TYR A C 1
ATOM 621 O O . TYR A 1 81 ? -8.687 3.434 10.994 1.00 87.94 81 TYR A O 1
ATOM 629 N N . TYR A 1 82 ? -6.922 4.677 11.589 1.00 89.38 82 TYR A N 1
ATOM 630 C CA . TYR A 1 82 ? -6.738 5.311 10.296 1.00 89.38 82 TYR A CA 1
ATOM 631 C C . TYR A 1 82 ? -5.917 4.372 9.425 1.00 89.38 82 TYR A C 1
ATOM 633 O O . TYR A 1 82 ? -4.854 3.912 9.833 1.00 89.38 82 TYR A O 1
ATOM 641 N N . MET A 1 83 ? -6.387 4.132 8.216 1.00 89.81 83 MET A N 1
ATOM 642 C CA . MET A 1 83 ? -5.826 3.203 7.253 1.00 89.81 83 MET A CA 1
ATOM 643 C C . MET A 1 83 ? -5.524 3.958 5.965 1.00 89.81 83 MET A C 1
ATOM 645 O O . MET A 1 83 ? -6.325 4.781 5.523 1.00 89.81 83 MET A O 1
ATOM 649 N N . ARG A 1 84 ? -4.400 3.666 5.320 1.00 90.12 84 ARG A N 1
ATOM 650 C CA . ARG A 1 84 ? -4.125 4.100 3.944 1.00 90.12 84 ARG A CA 1
ATOM 651 C C . ARG A 1 84 ? -3.416 2.992 3.190 1.00 90.12 84 ARG A C 1
ATOM 653 O O . ARG A 1 84 ? -2.607 2.272 3.770 1.00 90.12 84 ARG A O 1
ATOM 660 N N . ALA A 1 85 ? -3.712 2.838 1.908 1.00 90.19 85 ALA A N 1
ATOM 661 C CA . ALA A 1 85 ? -2.947 1.931 1.070 1.00 90.19 85 ALA A CA 1
ATOM 662 C C . ALA A 1 85 ? -1.659 2.637 0.644 1.00 90.19 85 ALA A C 1
ATOM 664 O O . ALA A 1 85 ? -1.675 3.817 0.310 1.00 90.19 85 ALA A O 1
ATOM 665 N N . CYS A 1 86 ? -0.543 1.928 0.663 1.00 90.19 86 CYS A N 1
ATOM 666 C CA . CYS A 1 86 ? 0.752 2.441 0.249 1.00 90.19 86 CYS A CA 1
ATOM 667 C C . CYS A 1 86 ? 1.415 1.466 -0.709 1.00 90.19 86 CYS A C 1
ATOM 669 O O . CYS A 1 86 ? 1.212 0.249 -0.648 1.00 90.19 86 CYS A O 1
ATOM 671 N N . MET A 1 87 ? 2.225 2.012 -1.599 1.00 89.94 87 MET A N 1
ATOM 672 C CA . MET A 1 87 ? 3.050 1.222 -2.486 1.00 89.94 87 MET A CA 1
ATOM 673 C C . MET A 1 87 ? 4.389 1.907 -2.712 1.00 89.94 87 MET A C 1
ATOM 675 O O . MET A 1 87 ? 4.527 3.123 -2.571 1.00 89.94 87 MET A O 1
ATOM 679 N N . ASP A 1 88 ? 5.387 1.109 -3.058 1.00 89.75 88 ASP A N 1
ATOM 680 C CA . ASP A 1 88 ? 6.619 1.598 -3.642 1.00 89.75 88 ASP A CA 1
ATOM 681 C C . ASP A 1 88 ? 7.076 0.664 -4.747 1.00 89.75 88 ASP A C 1
ATOM 683 O O . ASP A 1 88 ? 6.671 -0.496 -4.820 1.00 89.75 88 ASP A O 1
ATOM 687 N N . TYR A 1 89 ? 7.923 1.175 -5.621 1.00 86.19 89 TYR A N 1
ATOM 688 C CA . TYR A 1 89 ? 8.608 0.360 -6.595 1.00 86.19 89 TYR A CA 1
ATOM 689 C C . TYR A 1 89 ? 10.030 0.856 -6.812 1.00 86.19 89 TYR A C 1
ATOM 691 O O . TYR A 1 89 ? 10.322 2.047 -6.700 1.00 86.19 89 TYR A O 1
ATOM 699 N N . LEU A 1 90 ? 10.931 -0.086 -7.079 1.00 85.25 90 LEU A N 1
ATOM 700 C CA . LEU A 1 90 ? 12.303 0.194 -7.490 1.00 85.25 90 LEU A CA 1
ATOM 701 C C . LEU A 1 90 ? 12.405 -0.008 -9.001 1.00 85.25 90 LEU A C 1
ATOM 703 O O . LEU A 1 90 ? 12.170 -1.120 -9.476 1.00 85.25 90 LEU A O 1
ATOM 707 N N . TYR A 1 91 ? 12.761 1.046 -9.730 1.00 82.19 91 TYR A N 1
ATOM 708 C CA . TYR A 1 91 ? 12.972 1.021 -11.176 1.00 82.19 91 TYR A CA 1
ATOM 709 C C . TYR A 1 91 ? 14.247 1.793 -11.516 1.00 82.19 91 TYR A C 1
ATOM 711 O O . TYR A 1 91 ? 14.406 2.927 -11.074 1.00 82.19 91 TYR A O 1
ATOM 719 N N . ASN A 1 92 ? 15.170 1.173 -12.258 1.00 82.00 92 ASN A N 1
ATOM 720 C CA . ASN A 1 92 ? 16.470 1.762 -12.617 1.00 82.00 92 ASN A CA 1
ATOM 721 C C . ASN A 1 92 ? 17.204 2.411 -11.428 1.00 82.00 92 ASN A C 1
ATOM 723 O O . ASN A 1 92 ? 17.682 3.536 -11.518 1.00 82.00 92 ASN A O 1
ATOM 727 N N . SER A 1 93 ? 17.262 1.702 -10.295 1.00 82.50 93 SER A N 1
ATOM 728 C CA . SER A 1 93 ? 17.883 2.158 -9.037 1.00 82.50 93 SER A CA 1
ATOM 729 C C . SER A 1 93 ? 17.196 3.334 -8.328 1.00 82.50 93 SER A C 1
ATOM 731 O O . SER A 1 93 ? 17.619 3.701 -7.232 1.00 82.50 93 SER A O 1
ATOM 733 N N . THR A 1 94 ? 16.096 3.862 -8.864 1.00 80.50 94 THR A N 1
ATOM 734 C CA . THR A 1 94 ? 15.287 4.903 -8.222 1.00 80.50 94 THR A CA 1
ATOM 735 C C . THR A 1 94 ? 14.063 4.287 -7.553 1.00 80.50 94 THR A C 1
ATOM 737 O O . THR A 1 94 ? 13.346 3.477 -8.149 1.00 80.50 94 THR A O 1
ATOM 740 N N . ARG A 1 95 ? 13.826 4.648 -6.286 1.00 83.69 95 ARG A N 1
ATOM 741 C CA . ARG A 1 95 ? 12.645 4.209 -5.537 1.00 83.69 95 ARG A CA 1
ATOM 742 C C . ARG A 1 95 ? 11.570 5.284 -5.583 1.00 83.69 95 ARG A C 1
ATOM 744 O O . ARG A 1 95 ? 11.781 6.392 -5.104 1.00 83.69 95 ARG A O 1
ATOM 751 N N . PHE A 1 96 ? 10.404 4.906 -6.078 1.00 82.62 96 PHE A N 1
ATOM 752 C CA . PHE A 1 96 ? 9.203 5.731 -6.092 1.00 82.62 96 PHE A CA 1
ATOM 753 C C . PHE A 1 96 ? 8.191 5.123 -5.135 1.00 82.62 96 PHE A C 1
ATOM 755 O O . PHE A 1 96 ? 8.117 3.902 -5.021 1.00 82.62 96 PHE A O 1
ATOM 762 N N . GLY A 1 97 ? 7.409 5.941 -4.446 1.00 84.31 97 GLY A N 1
ATOM 763 C CA . GLY A 1 97 ? 6.371 5.436 -3.562 1.00 84.31 97 GLY A CA 1
ATOM 764 C C . GLY A 1 97 ? 5.375 6.512 -3.195 1.00 84.31 97 GLY A C 1
ATOM 765 O O . GLY A 1 97 ? 5.687 7.702 -3.212 1.00 84.31 97 GLY A O 1
ATOM 766 N N . PHE A 1 98 ? 4.162 6.081 -2.892 1.00 85.50 98 PHE A N 1
ATOM 767 C CA . PHE A 1 98 ? 3.074 6.959 -2.497 1.00 85.50 98 PHE A CA 1
ATOM 768 C C . PHE A 1 98 ? 2.056 6.188 -1.661 1.00 85.50 98 PHE A C 1
ATOM 770 O O . PHE A 1 98 ? 2.019 4.955 -1.658 1.00 85.50 98 PHE A O 1
ATOM 777 N N . CYS A 1 99 ? 1.218 6.943 -0.960 1.00 86.81 99 CYS A N 1
ATOM 778 C CA . CYS A 1 99 ? 0.101 6.415 -0.200 1.00 86.81 99 CYS A CA 1
ATOM 779 C C . CYS A 1 99 ? -1.196 7.100 -0.619 1.00 86.81 99 CYS A C 1
ATOM 781 O O . CYS A 1 99 ? -1.197 8.237 -1.094 1.00 86.81 99 CYS A O 1
ATOM 783 N N . THR A 1 100 ? -2.308 6.409 -0.415 1.00 86.00 100 THR A N 1
ATOM 784 C CA . THR A 1 100 ? -3.643 6.969 -0.570 1.00 86.00 100 THR A CA 1
ATOM 785 C C . THR A 1 100 ? -3.946 7.969 0.544 1.00 86.00 100 THR A C 1
ATOM 787 O O . THR A 1 100 ? -3.253 8.023 1.565 1.00 86.00 100 THR A O 1
ATOM 790 N N . SER A 1 101 ? -5.030 8.732 0.388 1.00 85.62 101 SER A N 1
ATOM 791 C CA . SER A 1 101 ? -5.655 9.411 1.526 1.00 85.62 101 SER A CA 1
ATOM 792 C C . SER A 1 101 ? -6.023 8.400 2.612 1.00 85.62 101 SER A C 1
ATOM 794 O O . SER A 1 101 ? -6.226 7.213 2.327 1.00 85.62 101 SER A O 1
ATOM 796 N N . SER A 1 102 ? -6.099 8.876 3.852 1.00 84.31 102 SER A N 1
ATOM 797 C CA . SER A 1 102 ? -6.486 8.037 4.973 1.00 84.31 102 SER A CA 1
ATOM 798 C C . SER A 1 102 ? -7.998 7.846 5.063 1.00 84.31 102 SER A C 1
ATOM 800 O O . SER A 1 102 ? -8.788 8.715 4.697 1.00 84.31 102 SER A O 1
ATOM 802 N N . TYR A 1 103 ? -8.387 6.680 5.561 1.00 84.44 103 TYR A N 1
ATOM 803 C CA . TYR A 1 103 ? -9.746 6.288 5.902 1.00 84.44 103 TYR A CA 1
ATOM 804 C C . TYR A 1 103 ? -9.758 5.869 7.371 1.00 84.44 103 TYR A C 1
ATOM 806 O O . TYR A 1 103 ? -8.925 5.061 7.765 1.00 84.44 103 TYR A O 1
ATOM 814 N N . TYR A 1 104 ? -10.672 6.405 8.176 1.00 84.50 104 TYR A N 1
ATOM 815 C CA . TYR A 1 104 ? -10.848 5.979 9.566 1.00 84.50 104 TYR A CA 1
ATOM 816 C C . TYR A 1 104 ? -12.022 5.012 9.676 1.00 84.50 104 TYR A C 1
ATOM 818 O O . TYR A 1 104 ? -13.115 5.330 9.197 1.00 84.50 104 TYR A O 1
ATOM 826 N N . ASP A 1 105 ? -11.803 3.861 10.310 1.00 80.12 105 ASP A N 1
ATOM 827 C CA . ASP A 1 105 ? -12.873 2.912 10.606 1.00 80.12 105 ASP A CA 1
ATOM 828 C C . ASP A 1 105 ? -13.435 3.154 12.012 1.00 80.12 105 ASP A C 1
ATOM 830 O O . ASP A 1 105 ? -12.697 3.119 12.998 1.00 80.12 105 ASP A O 1
ATOM 834 N N . ASN A 1 106 ? -14.737 3.445 12.085 1.00 70.62 106 ASN A N 1
ATOM 835 C CA . ASN A 1 106 ? -15.443 3.810 13.322 1.00 70.62 106 ASN A CA 1
ATOM 836 C C . ASN A 1 106 ? -16.194 2.638 13.982 1.00 70.62 106 ASN A C 1
ATOM 838 O O . ASN A 1 106 ? -16.807 2.858 15.027 1.00 70.62 106 ASN A O 1
ATOM 842 N N . ASP A 1 107 ? -16.201 1.457 13.358 1.00 65.06 107 ASP A N 1
ATOM 843 C CA . ASP A 1 107 ? -16.933 0.280 13.850 1.00 65.06 107 ASP A CA 1
ATOM 844 C C . ASP A 1 107 ? -16.200 -0.412 15.019 1.00 65.06 107 ASP A C 1
ATOM 846 O O . ASP A 1 107 ? -14.953 -0.286 15.124 1.00 65.06 107 ASP A O 1
#

Solvent-accessible surface area (backbone atoms only — not comparable to full-atom values): 5934 Å² total; per-residue (Å²): 133,86,82,74,72,56,83,51,54,56,77,43,66,58,90,81,86,54,89,50,51,28,31,41,26,32,41,48,42,86,92,74,49,31,27,30,11,34,54,82,41,47,83,58,85,92,37,60,39,31,16,15,28,30,38,13,85,73,81,73,62,75,43,82,38,55,83,25,77,50,50,52,20,53,76,39,78,34,70,62,22,27,36,24,17,33,38,36,31,39,46,96,92,43,78,49,70,56,65,35,75,75,46,74,37,86,106